Protein AF-A0A2I0W8D4-F1 (afdb_monomer_lite)

Foldseek 3Di:
DVVVVVVVVVVVVVVVVVCCVVCVVVVVVVVVCCCVPVVVVVDDPCVPPDDDQPPCPDDPNVVVVVVVVVRD

Organism: NCBI:txid906689

InterPro domains:
  IPR036291 NAD(P)-binding domain superfamily [SSF51735] (12-61)

Radius of gyration: 25.81 Å; chains: 1; bounding box: 52×23×66 Å

Structure (mmCIF, N/CA/C/O backbone):
data_AF-A0A2I0W8D4-F1
#
_entry.id   AF-A0A2I0W8D4-F1
#
loop_
_atom_site.group_PDB
_atom_site.id
_atom_site.type_symbol
_atom_site.label_atom_id
_atom_site.label_alt_id
_atom_site.label_comp_id
_atom_site.label_asym_id
_atom_site.label_entity_id
_atom_site.label_seq_id
_atom_site.pdbx_PDB_ins_code
_atom_site.Cartn_x
_atom_site.Cartn_y
_atom_site.Cartn_z
_atom_site.occupancy
_atom_site.B_iso_or_equiv
_atom_site.auth_seq_id
_atom_site.auth_comp_id
_atom_site.auth_asym_id
_atom_site.auth_atom_id
_atom_site.pdbx_PDB_model_num
ATOM 1 N N . MET A 1 1 ? 22.977 7.599 -39.311 1.00 64.62 1 MET A N 1
ATOM 2 C CA . MET A 1 1 ? 22.772 7.672 -37.845 1.00 64.62 1 MET A CA 1
ATOM 3 C C . MET A 1 1 ? 21.290 7.554 -37.464 1.00 64.62 1 MET A C 1
ATOM 5 O O . MET A 1 1 ? 20.982 7.249 -36.322 1.00 64.62 1 MET A O 1
ATOM 9 N N . ASP A 1 2 ? 20.374 7.693 -38.422 1.00 76.94 2 ASP A N 1
ATOM 10 C CA . ASP A 1 2 ? 18.917 7.735 -38.211 1.00 7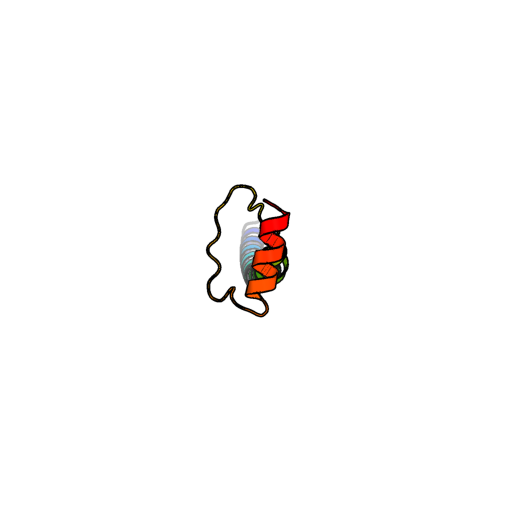6.94 2 ASP A CA 1
ATOM 11 C C . ASP A 1 2 ? 18.283 6.366 -37.938 1.00 76.94 2 ASP A C 1
ATOM 13 O O . ASP A 1 2 ? 17.367 6.242 -37.129 1.00 76.94 2 ASP A O 1
ATOM 17 N N . ILE A 1 3 ? 18.829 5.314 -38.552 1.00 80.69 3 ILE A N 1
ATOM 18 C CA . ILE A 1 3 ? 18.356 3.935 -38.379 1.00 80.69 3 ILE A CA 1
ATOM 19 C C . ILE A 1 3 ? 18.513 3.497 -36.917 1.00 80.69 3 ILE A C 1
ATOM 21 O O . ILE A 1 3 ? 17.575 2.981 -36.320 1.00 80.69 3 ILE A O 1
ATOM 25 N N . PHE A 1 4 ? 19.669 3.776 -36.308 1.00 83.94 4 PHE A N 1
ATOM 26 C CA . PHE A 1 4 ? 19.944 3.429 -34.912 1.00 83.94 4 PHE A CA 1
ATOM 27 C C . PHE A 1 4 ? 18.971 4.118 -33.945 1.00 83.94 4 PHE A C 1
ATOM 29 O O . PHE A 1 4 ? 18.462 3.491 -33.020 1.00 83.94 4 PHE A O 1
ATOM 36 N N . ASN A 1 5 ? 18.646 5.386 -34.203 1.00 83.50 5 ASN A N 1
ATOM 37 C CA . ASN A 1 5 ? 17.705 6.141 -33.381 1.00 83.50 5 ASN A CA 1
ATOM 38 C C . ASN A 1 5 ? 16.259 5.625 -33.530 1.00 83.50 5 ASN A C 1
ATOM 40 O O . ASN A 1 5 ? 15.517 5.542 -32.554 1.00 83.50 5 ASN A O 1
ATOM 44 N N . SER A 1 6 ? 15.874 5.197 -34.737 1.00 83.12 6 SER A N 1
ATOM 45 C CA . SER A 1 6 ? 14.576 4.558 -34.978 1.00 83.12 6 SER A CA 1
ATOM 46 C C . SER A 1 6 ? 14.449 3.218 -34.241 1.00 83.12 6 SER A C 1
ATOM 48 O O . SER A 1 6 ? 13.452 2.995 -33.555 1.00 83.12 6 SER A O 1
ATOM 50 N N . PHE A 1 7 ? 15.485 2.368 -34.278 1.00 87.56 7 PHE A N 1
ATOM 51 C CA . PHE A 1 7 ? 15.514 1.118 -33.507 1.00 87.56 7 PHE A CA 1
ATOM 52 C C . PHE A 1 7 ? 15.406 1.366 -32.000 1.00 87.56 7 PHE A C 1
ATOM 54 O O . PHE A 1 7 ? 14.611 0.710 -31.327 1.00 87.56 7 PHE A O 1
ATOM 61 N N . LEU A 1 8 ? 16.154 2.339 -31.473 1.00 86.94 8 LEU A N 1
ATOM 62 C CA . LEU A 1 8 ? 16.060 2.726 -30.066 1.00 86.94 8 LEU A CA 1
ATOM 63 C C . LEU A 1 8 ? 14.649 3.201 -29.703 1.00 86.94 8 LEU A C 1
ATOM 65 O O . LEU A 1 8 ? 14.117 2.785 -28.678 1.00 86.94 8 LEU A O 1
ATOM 69 N N . SER A 1 9 ? 14.011 4.011 -30.551 1.00 90.00 9 SER A N 1
ATOM 70 C CA . SER A 1 9 ? 12.648 4.498 -30.316 1.00 90.00 9 SER A CA 1
ATOM 71 C C . SER A 1 9 ? 11.624 3.358 -30.229 1.00 90.00 9 SER A C 1
ATOM 73 O O . SER A 1 9 ? 10.811 3.333 -29.303 1.00 90.00 9 SER A O 1
ATOM 75 N N . VAL A 1 10 ? 11.710 2.368 -31.125 1.00 93.44 10 VAL A N 1
ATOM 76 C CA . VAL A 1 10 ? 10.831 1.186 -31.108 1.00 93.44 10 VAL A CA 1
ATOM 77 C C . VAL A 1 10 ? 11.052 0.355 -29.843 1.00 93.44 10 VAL A C 1
ATOM 79 O O . VAL A 1 10 ? 10.086 -0.015 -29.177 1.00 93.44 10 VAL A O 1
ATOM 82 N N . ILE A 1 11 ? 12.311 0.112 -29.467 1.00 93.56 11 ILE A N 1
ATOM 83 C CA . ILE A 1 11 ? 12.653 -0.644 -28.253 1.00 93.56 11 ILE A CA 1
ATOM 84 C C . ILE A 1 11 ? 12.106 0.057 -27.006 1.00 93.56 11 ILE A C 1
ATOM 86 O O . ILE A 1 11 ? 11.515 -0.596 -26.148 1.00 93.56 11 ILE A O 1
ATOM 90 N N . M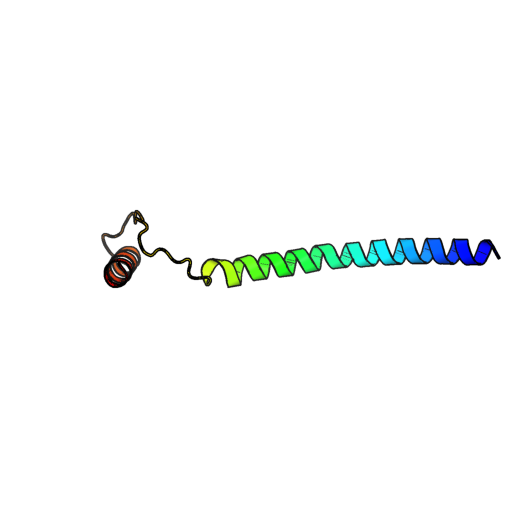ET A 1 12 ? 12.243 1.382 -26.921 1.00 92.69 12 MET A N 1
ATOM 91 C CA . MET A 1 12 ? 11.716 2.156 -25.795 1.00 92.69 12 MET A CA 1
ATOM 92 C C . MET A 1 12 ? 10.196 2.053 -25.699 1.00 92.69 12 MET A C 1
ATOM 94 O O . MET A 1 12 ? 9.670 1.847 -24.608 1.00 92.69 12 MET A O 1
ATOM 98 N N . HIS A 1 13 ? 9.486 2.145 -26.826 1.00 93.69 13 HIS A N 1
ATOM 99 C CA . HIS A 1 13 ? 8.030 2.030 -26.827 1.00 93.69 13 HIS A CA 1
ATOM 100 C C . HIS A 1 13 ? 7.575 0.652 -26.336 1.00 93.69 13 HIS A C 1
ATOM 102 O O . HIS A 1 13 ? 6.722 0.563 -25.457 1.00 93.69 13 HIS A O 1
ATOM 108 N N . VAL A 1 14 ? 8.211 -0.416 -26.828 1.00 95.00 14 VAL A N 1
ATOM 109 C CA . VAL A 1 14 ? 7.919 -1.792 -26.402 1.00 95.00 14 VAL A CA 1
ATOM 110 C C . VAL A 1 14 ? 8.209 -1.982 -24.913 1.00 95.00 14 VAL A C 1
ATOM 112 O O . VAL A 1 14 ? 7.373 -2.531 -24.196 1.00 95.00 14 VAL A O 1
ATOM 115 N N . LEU A 1 15 ? 9.349 -1.488 -24.419 1.00 95.31 15 LEU A N 1
ATOM 116 C CA . LEU A 1 15 ? 9.700 -1.570 -22.999 1.00 95.31 15 LEU A CA 1
ATOM 117 C C . LEU A 1 15 ? 8.680 -0.851 -22.116 1.00 95.31 15 LEU A C 1
ATOM 119 O O . LEU A 1 15 ? 8.254 -1.413 -21.110 1.00 95.31 15 LEU A O 1
ATOM 123 N N . ILE A 1 16 ? 8.253 0.356 -22.500 1.00 95.25 16 ILE A N 1
ATOM 124 C CA . ILE A 1 16 ? 7.249 1.120 -21.752 1.00 95.25 16 ILE A CA 1
ATOM 125 C C . ILE A 1 16 ? 5.916 0.373 -21.738 1.00 95.25 16 ILE A C 1
ATOM 127 O O . ILE A 1 16 ? 5.316 0.238 -20.675 1.00 95.25 16 ILE A O 1
ATOM 131 N N . THR A 1 17 ? 5.459 -0.148 -22.881 1.00 94.62 17 THR A N 1
ATOM 132 C CA . THR A 1 17 ? 4.196 -0.894 -22.958 1.00 94.62 17 THR A CA 1
ATOM 133 C C . THR A 1 17 ? 4.226 -2.134 -22.072 1.00 94.62 17 THR A C 1
ATOM 135 O O . THR A 1 17 ? 3.287 -2.364 -21.313 1.00 94.62 17 THR A O 1
ATOM 138 N N . VAL A 1 18 ? 5.313 -2.906 -22.118 1.00 95.75 18 VAL A N 1
ATOM 139 C CA . VAL A 1 18 ? 5.479 -4.104 -21.287 1.00 95.75 18 VAL A CA 1
ATOM 140 C C . VAL A 1 18 ? 5.544 -3.729 -19.807 1.00 95.75 18 VAL A C 1
ATOM 142 O O . VAL A 1 18 ? 4.838 -4.318 -18.990 1.00 95.75 18 VAL A O 1
ATOM 145 N N . PHE A 1 19 ? 6.333 -2.715 -19.454 1.00 96.38 19 PHE A N 1
ATOM 146 C CA . PHE A 1 19 ? 6.447 -2.250 -18.077 1.00 96.38 19 PHE A CA 1
ATOM 147 C C . PHE A 1 19 ? 5.099 -1.783 -17.529 1.00 96.38 19 PHE A C 1
ATOM 149 O O . PHE A 1 19 ? 4.707 -2.191 -16.441 1.00 96.38 19 PHE A O 1
ATOM 156 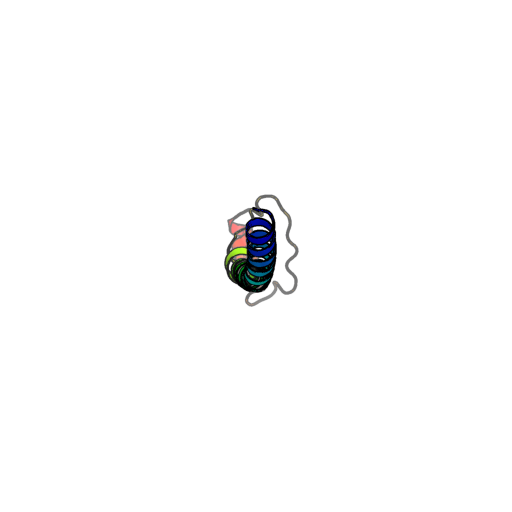N N . LEU A 1 20 ? 4.355 -0.988 -18.300 1.00 94.69 20 LEU A N 1
ATOM 157 C CA . LEU A 1 20 ? 3.029 -0.508 -17.926 1.00 94.69 20 LEU A CA 1
ATOM 158 C C . LEU A 1 20 ? 2.044 -1.674 -17.747 1.00 94.69 20 LEU A C 1
ATOM 160 O O . LEU A 1 20 ? 1.294 -1.702 -16.769 1.00 94.69 20 LEU A O 1
ATOM 164 N N . LEU A 1 21 ? 2.084 -2.653 -18.658 1.00 95.38 21 LEU A N 1
ATOM 165 C CA . LEU A 1 21 ? 1.219 -3.830 -18.630 1.00 95.38 21 LEU A CA 1
ATOM 166 C C . LEU A 1 21 ? 1.439 -4.683 -17.379 1.00 95.38 21 LEU A C 1
ATOM 168 O O . LEU A 1 21 ? 0.473 -5.227 -16.859 1.00 95.38 21 LEU A O 1
ATOM 172 N N . PHE A 1 22 ? 2.671 -4.785 -16.878 1.00 95.62 22 PHE A N 1
ATOM 173 C CA . PHE A 1 22 ? 2.963 -5.489 -15.627 1.00 95.62 22 PHE A CA 1
ATOM 174 C C . PHE A 1 22 ? 2.769 -4.609 -14.389 1.00 95.62 22 PHE A C 1
ATOM 176 O O . PHE A 1 22 ? 2.293 -5.084 -13.359 1.00 95.62 22 PHE A O 1
ATOM 183 N N . TYR A 1 23 ? 3.084 -3.318 -14.473 1.00 95.56 23 TYR A N 1
ATOM 184 C CA . TYR A 1 23 ? 2.973 -2.405 -13.341 1.00 95.56 23 TYR A CA 1
ATOM 185 C C . TYR A 1 23 ? 1.516 -2.189 -12.918 1.00 95.56 23 TYR A C 1
ATOM 187 O O . TYR A 1 23 ? 1.231 -2.208 -11.723 1.00 95.56 23 TYR A O 1
ATOM 195 N N . LEU A 1 24 ? 0.579 -2.041 -13.865 1.00 91.81 24 LEU A N 1
ATOM 196 C CA . LEU A 1 24 ? -0.847 -1.875 -13.549 1.00 91.81 24 LEU A CA 1
ATOM 197 C C . LEU A 1 24 ? -1.433 -3.014 -12.693 1.00 91.81 24 LEU A C 1
ATOM 199 O O . LEU A 1 24 ? -1.986 -2.708 -11.633 1.00 91.81 24 LEU A O 1
ATOM 203 N N . PRO A 1 25 ? -1.341 -4.299 -13.092 1.00 92.69 25 PRO A N 1
ATOM 204 C CA . PRO A 1 25 ? -1.906 -5.394 -12.314 1.00 92.69 25 PRO A CA 1
ATOM 205 C C . PRO A 1 25 ? -1.208 -5.539 -10.962 1.00 92.69 25 PRO A C 1
ATOM 207 O O . PRO A 1 25 ? -1.885 -5.741 -9.957 1.00 92.69 25 PRO A O 1
ATOM 210 N N . ILE A 1 26 ? 0.115 -5.351 -10.899 1.00 94.62 26 ILE A N 1
ATOM 211 C CA . ILE A 1 26 ? 0.863 -5.394 -9.635 1.00 94.62 26 ILE A CA 1
ATOM 212 C C . ILE A 1 26 ? 0.397 -4.275 -8.696 1.00 94.62 26 ILE A C 1
ATOM 214 O O . ILE A 1 26 ? 0.093 -4.532 -7.532 1.00 94.62 26 ILE A O 1
ATOM 218 N N . ALA A 1 27 ? 0.277 -3.043 -9.192 1.00 92.50 27 ALA A N 1
ATOM 219 C CA . ALA A 1 27 ? -0.191 -1.910 -8.401 1.00 92.50 27 ALA A CA 1
ATOM 220 C C . ALA A 1 27 ? -1.630 -2.116 -7.907 1.00 92.50 27 ALA A C 1
ATOM 222 O O . ALA A 1 27 ? -1.939 -1.796 -6.758 1.00 92.50 27 ALA A O 1
ATOM 223 N N . TRP A 1 28 ? -2.505 -2.686 -8.741 1.00 92.81 28 TRP A N 1
ATOM 224 C CA . TRP A 1 28 ? -3.866 -3.048 -8.349 1.00 92.81 28 TRP A CA 1
ATOM 225 C C . TRP A 1 28 ? -3.888 -4.086 -7.233 1.00 92.81 28 TRP A C 1
ATOM 227 O O . TRP A 1 28 ? -4.570 -3.873 -6.232 1.00 92.81 28 TRP A O 1
ATOM 237 N N . ILE A 1 29 ? -3.108 -5.161 -7.366 1.00 93.75 29 ILE A N 1
ATOM 238 C CA . ILE A 1 29 ? -2.991 -6.200 -6.337 1.00 93.75 29 ILE A CA 1
ATOM 239 C C . ILE A 1 29 ? -2.476 -5.588 -5.033 1.00 93.75 29 ILE A C 1
ATOM 241 O O . ILE A 1 29 ? -3.102 -5.757 -3.991 1.00 93.75 29 ILE A O 1
ATOM 245 N N . CYS A 1 30 ? -1.398 -4.802 -5.077 1.00 90.38 30 CYS A N 1
ATOM 246 C CA . CYS A 1 30 ? -0.863 -4.120 -3.898 1.00 90.38 30 CYS A CA 1
ATOM 247 C C . CYS A 1 30 ? -1.896 -3.196 -3.242 1.00 90.38 30 CYS A C 1
ATOM 249 O O . CYS A 1 30 ? -2.016 -3.174 -2.018 1.00 90.38 30 CYS A O 1
ATOM 251 N N . ARG A 1 31 ? -2.674 -2.453 -4.038 1.00 89.38 31 ARG A N 1
ATOM 252 C CA . ARG A 1 31 ? -3.712 -1.548 -3.532 1.00 89.38 31 ARG A CA 1
ATOM 253 C C . ARG A 1 31 ? -4.881 -2.306 -2.910 1.00 89.38 31 ARG A C 1
ATOM 255 O O . ARG A 1 31 ? -5.380 -1.873 -1.875 1.00 89.38 31 ARG A O 1
ATOM 262 N N . LEU A 1 32 ? -5.299 -3.421 -3.507 1.00 87.19 32 LEU A N 1
ATOM 263 C CA . LEU A 1 32 ? -6.323 -4.312 -2.958 1.00 87.19 32 LEU A CA 1
ATOM 264 C C . LEU A 1 32 ? -5.860 -4.909 -1.630 1.00 87.19 32 LEU A C 1
ATOM 266 O O . LEU A 1 32 ? -6.582 -4.821 -0.640 1.00 87.19 32 LEU A O 1
ATOM 270 N N . THR A 1 33 ? -4.631 -5.420 -1.576 1.00 87.69 33 THR A N 1
ATOM 271 C CA . THR A 1 33 ? -4.028 -5.931 -0.342 1.00 87.69 33 THR A CA 1
ATOM 272 C C . THR A 1 33 ? -3.955 -4.834 0.719 1.00 87.69 33 THR A C 1
ATOM 274 O O . THR A 1 33 ? -4.433 -5.025 1.832 1.00 87.69 33 THR A O 1
ATOM 277 N N . ALA A 1 34 ? -3.456 -3.642 0.387 1.00 84.50 34 ALA A N 1
ATOM 278 C CA . ALA A 1 34 ? -3.423 -2.524 1.327 1.00 84.50 34 ALA A CA 1
ATOM 279 C C . ALA A 1 34 ? -4.831 -2.122 1.798 1.00 84.50 34 ALA A C 1
ATOM 281 O O . ALA A 1 34 ? -5.039 -1.869 2.978 1.00 84.50 34 ALA A O 1
ATOM 282 N N . PHE A 1 35 ? -5.829 -2.109 0.917 1.00 84.06 35 PHE A N 1
ATOM 283 C CA . PHE A 1 35 ? -7.205 -1.806 1.302 1.00 84.06 35 PHE A CA 1
ATOM 284 C C . PHE A 1 35 ? -7.767 -2.846 2.280 1.00 84.06 35 PHE A C 1
ATOM 286 O O . PHE A 1 35 ? -8.352 -2.473 3.293 1.00 84.06 35 PHE A O 1
ATOM 293 N N . VAL A 1 36 ? -7.562 -4.135 2.008 1.00 83.62 36 VAL A N 1
ATOM 294 C CA . VAL A 1 36 ? -8.074 -5.228 2.847 1.00 83.62 36 VAL A CA 1
ATOM 295 C C . VAL A 1 36 ? -7.343 -5.311 4.18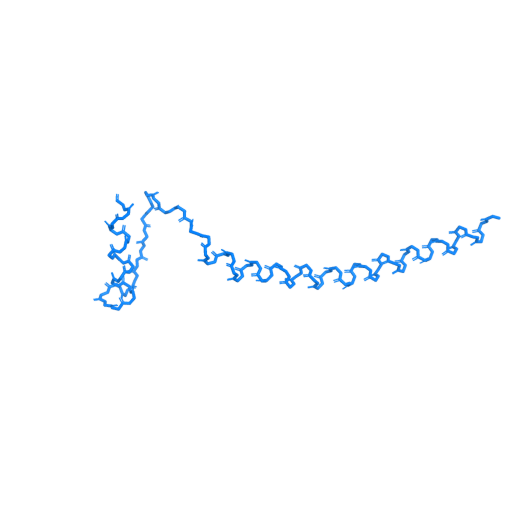7 1.00 83.62 36 VAL A C 1
ATOM 297 O O . VAL A 1 36 ? -7.981 -5.570 5.199 1.00 83.62 36 VAL A O 1
ATOM 300 N N . PHE A 1 37 ? -6.031 -5.074 4.226 1.00 78.44 37 PHE A N 1
ATOM 301 C CA . PHE A 1 37 ? -5.229 -5.253 5.441 1.00 78.44 37 PHE A CA 1
ATOM 302 C C . PHE A 1 37 ? -4.979 -3.971 6.232 1.00 78.44 37 PHE A C 1
ATOM 304 O O . PHE A 1 37 ? -4.763 -4.038 7.434 1.00 78.44 37 PHE A O 1
ATOM 311 N N . VAL A 1 38 ? -4.987 -2.797 5.604 1.00 74.31 38 VAL A N 1
ATOM 312 C CA . VAL A 1 38 ? -4.710 -1.534 6.306 1.00 74.31 38 VAL A CA 1
ATOM 313 C C . VAL A 1 38 ? -6.009 -0.852 6.693 1.00 74.31 38 VAL A C 1
ATOM 315 O O . VAL A 1 38 ? -6.147 -0.417 7.828 1.00 74.31 38 VAL A O 1
ATOM 318 N N . LYS A 1 39 ? -7.001 -0.795 5.801 1.00 68.38 39 LYS A N 1
ATOM 319 C CA . LYS A 1 39 ? -8.226 -0.027 6.053 1.00 68.38 39 LYS A CA 1
ATOM 320 C C . LYS A 1 39 ? -9.064 -0.516 7.249 1.00 68.38 39 LYS A C 1
ATOM 322 O O . LYS A 1 39 ? -9.532 0.344 7.984 1.00 68.38 39 LYS A O 1
ATOM 327 N N . PRO A 1 40 ? -9.239 -1.828 7.510 1.00 66.19 40 PRO A N 1
ATOM 328 C CA . PRO A 1 40 ? -9.973 -2.270 8.699 1.00 66.19 40 PRO A CA 1
ATOM 329 C C . PRO A 1 40 ? -9.147 -2.197 9.991 1.00 66.19 40 PRO A C 1
ATOM 331 O O . PRO A 1 40 ? -9.717 -2.181 11.078 1.00 66.19 40 PRO A O 1
ATOM 334 N N . PHE A 1 41 ? -7.815 -2.149 9.895 1.00 64.69 41 PHE A N 1
ATOM 335 C CA . PHE A 1 41 ? -6.925 -2.082 11.060 1.00 64.69 41 PHE A CA 1
ATOM 336 C C . PHE A 1 41 ? -6.493 -0.657 11.407 1.00 64.69 41 PHE A C 1
ATOM 338 O O . PHE A 1 41 ? -6.063 -0.403 12.535 1.00 64.69 41 PHE A O 1
ATOM 345 N N . CYS A 1 42 ? -6.630 0.280 10.469 1.00 63.97 42 CYS A N 1
ATOM 346 C CA . CYS A 1 42 ? -6.414 1.693 10.704 1.00 63.97 42 CYS A CA 1
ATOM 347 C C . CYS A 1 42 ? -7.551 2.191 11.596 1.00 63.97 42 CYS A C 1
ATOM 349 O O . CYS A 1 42 ? -8.644 2.500 11.129 1.00 63.97 42 CYS A O 1
ATOM 351 N N . LYS A 1 43 ? -7.297 2.200 12.907 1.00 63.03 43 LYS A N 1
ATOM 352 C CA . LYS A 1 43 ? -8.203 2.772 13.898 1.00 63.03 43 LYS A CA 1
ATOM 353 C C . LYS A 1 43 ? -8.389 4.249 13.573 1.00 63.03 43 LYS A C 1
ATOM 355 O O . LYS A 1 43 ? -7.509 5.061 13.843 1.00 63.03 43 LYS A O 1
ATOM 360 N N . GLU A 1 44 ? -9.519 4.580 12.968 1.00 66.75 44 GLU A N 1
ATOM 361 C CA . GLU A 1 44 ? -9.938 5.966 12.834 1.00 66.75 44 GLU A CA 1
ATOM 362 C C . GLU A 1 44 ? -10.247 6.514 14.227 1.00 66.75 44 GLU A C 1
ATOM 364 O O . GLU A 1 44 ? -10.925 5.862 15.028 1.00 66.75 44 GLU A O 1
ATOM 369 N N . ASP A 1 45 ? -9.734 7.708 14.527 1.00 69.25 45 ASP A N 1
ATOM 370 C CA . ASP A 1 45 ? -10.078 8.379 15.771 1.00 69.25 45 ASP A CA 1
ATOM 371 C C . ASP A 1 45 ? -11.545 8.829 15.705 1.00 69.25 45 ASP A C 1
ATOM 373 O O . ASP A 1 45 ? -11.944 9.711 14.930 1.00 69.25 45 ASP A O 1
ATOM 377 N N . VAL A 1 46 ? -12.370 8.144 16.492 1.00 72.88 46 VAL A N 1
ATOM 378 C CA . VAL A 1 46 ? -13.798 8.422 16.660 1.00 72.88 46 VAL A CA 1
ATOM 379 C C . VAL A 1 46 ? -14.083 9.195 17.950 1.00 72.88 46 VAL A C 1
ATOM 381 O O . VAL A 1 46 ? -15.247 9.357 18.314 1.00 72.88 46 VAL A O 1
ATOM 384 N N . ARG A 1 47 ? -13.053 9.711 18.639 1.00 67.94 47 ARG A N 1
ATOM 385 C CA . ARG A 1 47 ? -13.230 10.561 19.823 1.00 67.94 47 ARG A CA 1
ATOM 386 C C . ARG A 1 47 ? -14.105 11.772 19.496 1.00 67.94 47 ARG A C 1
ATOM 388 O O . ARG A 1 47 ? -13.844 12.514 18.553 1.00 67.94 47 ARG A O 1
ATOM 395 N N . GLY A 1 48 ? -15.175 11.941 20.274 1.00 72.62 48 GLY A N 1
ATOM 396 C CA . GLY A 1 48 ? -16.148 13.027 20.112 1.00 72.62 48 GLY A CA 1
ATOM 397 C C . GLY A 1 48 ? -17.177 12.841 18.988 1.00 72.62 48 GLY A C 1
ATOM 398 O O . GLY A 1 48 ? -18.003 13.729 18.789 1.00 72.62 48 GLY A O 1
ATOM 399 N N . LYS A 1 49 ? -17.172 11.713 18.260 1.00 75.00 49 LYS A N 1
ATOM 400 C CA . LYS A 1 49 ? -18.178 11.405 17.227 1.00 75.00 49 LYS A CA 1
ATOM 401 C C . LYS A 1 49 ? -19.257 10.470 17.783 1.00 75.00 49 LYS A C 1
ATOM 403 O O . LYS A 1 49 ? -18.952 9.496 18.465 1.00 75.00 49 LYS A O 1
ATOM 408 N N . VAL A 1 50 ? -20.523 10.737 17.454 1.00 78.50 50 VAL A N 1
ATOM 409 C CA . VAL A 1 50 ? -21.659 9.875 17.827 1.00 78.50 50 VAL A CA 1
ATOM 410 C C . VAL A 1 50 ? -21.836 8.785 16.767 1.00 78.50 50 VAL A C 1
ATOM 412 O O . VAL A 1 50 ? -22.108 9.092 15.609 1.00 78.50 50 VAL A O 1
ATOM 415 N N . ALA A 1 51 ? -21.695 7.515 17.157 1.00 79.62 51 ALA A N 1
ATOM 416 C CA . ALA A 1 51 ? -21.913 6.359 16.284 1.00 79.62 51 ALA A CA 1
ATOM 417 C C . ALA A 1 51 ? -23.201 5.609 16.674 1.00 79.62 51 ALA A C 1
ATOM 419 O O . ALA A 1 51 ? -23.379 5.236 17.833 1.00 79.62 51 ALA A O 1
ATOM 420 N N . LEU A 1 52 ? -24.094 5.366 15.706 1.00 84.56 52 LEU A N 1
ATOM 421 C CA . LEU A 1 52 ? -25.305 4.561 15.896 1.00 84.56 52 LEU A CA 1
ATOM 422 C C . LEU A 1 52 ? -24.984 3.078 15.672 1.00 84.56 52 LEU A C 1
ATOM 424 O O . LEU A 1 52 ? -24.661 2.675 14.557 1.00 84.56 52 LEU A O 1
ATOM 428 N N . ILE A 1 53 ? -25.111 2.263 16.720 1.00 83.31 53 ILE A N 1
ATOM 429 C CA . ILE A 1 53 ? -24.915 0.810 16.643 1.00 83.31 53 ILE A CA 1
ATOM 430 C C . ILE A 1 53 ? -26.284 0.126 16.710 1.00 83.31 53 ILE A C 1
ATOM 432 O O . ILE A 1 53 ? -26.918 0.074 17.764 1.00 83.31 53 ILE A O 1
ATOM 436 N N . THR A 1 54 ? -26.752 -0.409 15.584 1.00 87.62 54 THR A N 1
ATOM 437 C CA . THR A 1 54 ? -27.976 -1.223 15.529 1.00 87.62 54 THR A CA 1
ATOM 438 C C . THR A 1 54 ? -27.712 -2.632 16.057 1.00 87.62 54 THR A C 1
ATOM 440 O O . THR A 1 54 ? -26.620 -3.163 15.871 1.00 87.62 54 THR A O 1
ATOM 443 N N . GLY A 1 55 ? -28.698 -3.270 16.695 1.00 84.81 55 GLY A N 1
ATOM 444 C CA . GLY A 1 55 ? -28.534 -4.640 17.204 1.00 84.81 55 GLY A CA 1
ATOM 445 C C . GLY A 1 55 ? -27.582 -4.765 18.403 1.00 84.81 55 GLY A C 1
ATOM 446 O O . GLY A 1 55 ? -27.122 -5.858 18.706 1.00 84.81 55 GLY A O 1
ATOM 447 N N . ALA A 1 56 ? -27.312 -3.674 19.128 1.00 85.81 56 ALA A N 1
ATOM 448 C CA . ALA A 1 56 ? -26.455 -3.656 20.321 1.00 85.81 56 ALA A CA 1
ATOM 449 C C . ALA A 1 56 ? -27.112 -4.241 21.591 1.00 85.81 56 ALA A C 1
ATOM 451 O O . ALA A 1 56 ? -26.714 -3.905 22.705 1.00 85.81 56 ALA A O 1
ATOM 452 N N . SER A 1 57 ? -28.151 -5.064 21.432 1.00 82.69 57 SER A N 1
ATOM 453 C CA . SER A 1 57 ? -28.867 -5.679 22.553 1.00 82.69 57 SER A CA 1
ATOM 454 C C . SER A 1 57 ? -28.156 -6.918 23.098 1.00 82.69 57 SER A C 1
ATOM 456 O O . SER A 1 57 ? -28.411 -7.278 24.242 1.00 82.69 57 SER A O 1
ATOM 458 N N . SER A 1 58 ? -27.330 -7.593 22.288 1.00 84.38 58 SER A N 1
ATOM 459 C CA . SER A 1 58 ? -26.525 -8.744 22.708 1.00 84.38 58 SER A CA 1
ATOM 460 C C . SER A 1 58 ? -25.429 -9.067 21.677 1.00 84.38 58 SER A C 1
ATOM 462 O O . SER A 1 58 ? -25.476 -8.597 20.537 1.00 84.38 58 SER A O 1
ATOM 464 N N . GLY A 1 59 ? -24.435 -9.872 22.058 1.00 86.81 59 GLY A N 1
ATOM 465 C CA . GLY A 1 59 ? -23.372 -10.346 21.165 1.00 86.81 59 GLY A CA 1
ATOM 466 C C . GLY A 1 59 ? -22.341 -9.268 20.807 1.00 86.81 59 GLY A C 1
ATOM 467 O O . GLY A 1 59 ? -21.924 -8.478 21.649 1.00 86.81 59 GLY A O 1
ATOM 468 N N . ILE A 1 60 ? -21.900 -9.224 19.544 1.00 83.62 60 ILE A N 1
ATOM 469 C CA . ILE A 1 60 ? -20.802 -8.335 19.106 1.00 83.62 60 ILE A 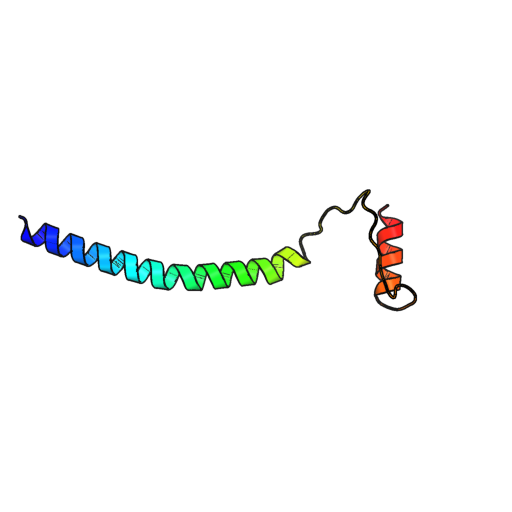CA 1
ATOM 470 C C . ILE A 1 60 ? -21.167 -6.852 19.299 1.00 83.62 60 ILE A C 1
ATOM 472 O O . ILE A 1 60 ? -20.323 -6.055 19.706 1.00 83.62 60 ILE A O 1
ATOM 476 N N . GLY A 1 61 ? -22.433 -6.484 19.074 1.00 79.62 61 GLY A N 1
ATOM 477 C CA . GLY A 1 61 ? -22.901 -5.108 19.253 1.00 79.62 61 GLY A CA 1
ATOM 478 C C . GLY A 1 61 ? -22.875 -4.636 20.712 1.00 79.62 61 GLY A C 1
ATOM 479 O O . GLY A 1 61 ? -22.613 -3.460 20.966 1.00 79.62 61 GLY A O 1
ATOM 480 N N . GLU A 1 62 ? -23.086 -5.542 21.672 1.00 83.19 62 GLU A N 1
ATOM 481 C CA . GLU A 1 62 ? -22.966 -5.254 23.109 1.00 83.19 62 GLU A CA 1
ATOM 482 C C . GLU A 1 62 ? -21.508 -4.962 23.488 1.00 83.19 62 GLU A C 1
ATOM 484 O O . GLU A 1 62 ? -21.220 -3.961 24.148 1.00 83.19 62 GLU A O 1
ATOM 489 N N . VAL A 1 63 ? -20.574 -5.775 22.981 1.00 83.44 63 VAL A N 1
ATOM 490 C CA . VAL A 1 63 ? -19.132 -5.575 23.178 1.00 83.44 63 VAL A CA 1
ATOM 491 C C . VAL A 1 63 ? -18.681 -4.242 22.573 1.00 83.44 63 VAL A C 1
ATOM 493 O O . VAL A 1 63 ? -17.974 -3.480 23.231 1.00 83.44 63 VAL A O 1
ATOM 496 N N . SER A 1 64 ? -19.128 -3.899 21.360 1.00 80.06 64 SER A N 1
ATOM 497 C CA . SER A 1 64 ? -18.811 -2.608 20.734 1.00 80.06 64 SER A CA 1
ATOM 498 C C . SER A 1 64 ? -19.374 -1.418 21.516 1.00 80.06 64 SER A C 1
ATOM 500 O O . SER A 1 64 ? -18.657 -0.440 21.715 1.00 80.06 64 SER A O 1
ATOM 502 N N . LYS A 1 65 ? -20.610 -1.509 22.029 1.00 74.62 65 LYS A N 1
ATOM 503 C CA . LYS A 1 65 ? -21.200 -0.477 22.898 1.00 74.62 65 LYS A CA 1
ATOM 504 C C . LYS A 1 65 ? -20.396 -0.295 24.189 1.00 74.62 65 LYS A C 1
ATOM 506 O O . LYS A 1 65 ? -20.138 0.840 24.586 1.00 74.62 65 LYS A O 1
ATOM 511 N N . PHE A 1 66 ? -19.975 -1.392 24.821 1.00 70.50 66 PHE A N 1
ATOM 512 C CA . PHE A 1 66 ? -19.169 -1.358 26.042 1.00 70.50 66 PHE A CA 1
ATOM 513 C C . PHE A 1 66 ? -17.782 -0.741 25.809 1.00 70.50 66 PHE A C 1
ATOM 515 O O . PHE A 1 66 ? -17.336 0.088 26.600 1.00 70.50 66 PHE A O 1
ATOM 522 N N . ILE A 1 67 ? -17.118 -1.099 24.705 1.00 70.25 67 ILE A N 1
ATOM 523 C CA . ILE A 1 67 ? -15.812 -0.548 24.323 1.00 70.25 67 ILE A CA 1
ATOM 524 C C . ILE A 1 67 ? -15.939 0.952 24.045 1.00 70.25 67 ILE A C 1
ATOM 526 O O . ILE A 1 67 ? -15.223 1.734 24.660 1.00 70.25 67 ILE A O 1
ATOM 530 N N . THR A 1 68 ? -16.873 1.377 23.189 1.00 69.12 68 THR A N 1
ATOM 531 C CA . THR A 1 68 ? -17.068 2.798 22.861 1.00 69.12 68 THR A CA 1
ATOM 532 C C . THR A 1 68 ? -17.361 3.646 24.102 1.00 69.12 68 THR A C 1
ATOM 534 O O . THR A 1 68 ? -16.761 4.705 24.251 1.00 69.12 68 THR A O 1
ATOM 537 N N . ASN A 1 69 ? -18.185 3.164 25.039 1.00 65.94 69 ASN A N 1
ATOM 538 C CA . ASN A 1 69 ? -18.495 3.884 26.282 1.00 65.94 69 ASN A CA 1
ATOM 539 C C . ASN A 1 69 ? -17.296 4.021 27.244 1.00 65.94 69 ASN A C 1
ATOM 541 O O . ASN A 1 69 ? -17.355 4.789 28.194 1.00 65.94 69 ASN A O 1
ATOM 545 N N . ARG A 1 70 ? -16.216 3.259 27.030 1.00 60.22 70 ARG A N 1
ATOM 546 C CA . ARG A 1 70 ? -14.979 3.336 27.824 1.00 60.22 70 ARG A CA 1
ATOM 547 C C . ARG A 1 70 ? -13.942 4.304 27.239 1.00 60.22 70 ARG A C 1
ATOM 549 O O . ARG A 1 70 ? -12.953 4.591 27.908 1.00 60.22 70 ARG A O 1
ATOM 556 N N . TYR A 1 71 ? -14.118 4.722 25.983 1.00 56.72 71 TYR A N 1
ATOM 557 C CA . TYR A 1 71 ? -13.184 5.584 25.241 1.00 56.72 71 TYR A CA 1
ATOM 558 C C . TYR A 1 71 ? -13.742 6.988 24.933 1.00 56.72 71 TYR A C 1
ATOM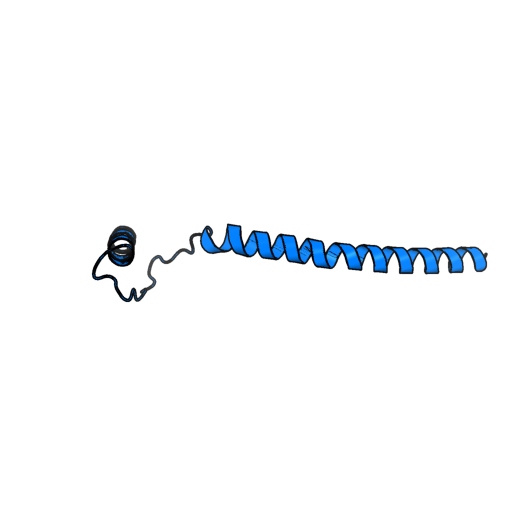 560 O O . TYR A 1 71 ? -12.975 7.827 24.449 1.00 56.72 71 TYR A O 1
ATOM 568 N N . ILE A 1 72 ? -15.034 7.222 25.192 1.00 54.22 72 ILE A N 1
ATOM 569 C CA . ILE A 1 72 ? -15.678 8.547 25.286 1.00 54.22 72 ILE A CA 1
ATOM 570 C C . ILE A 1 72 ? -15.526 9.041 26.725 1.00 54.22 72 ILE A C 1
ATOM 572 O O . ILE A 1 72 ? -15.216 10.240 26.887 1.00 54.22 72 ILE A O 1
#

Secondary structure (DSSP, 8-state):
-HHHHHHHHHHHHHHHHHHHHHHHHHHHHHHHHHHHHHTTTS----TT-----TTTTSTHHHHHHHHHHHH-

Sequence (72 aa):
MDIFNSFLSVIMHVLITVFLLFYLPIAWICRLTAFVFVKPFCKEDVRGKVALITGASSGIGEVSKFITNRYI

pLDDT: mean 81.98, std 11.03, range [54.22, 96.38]